Protein AF-A0A6G2D6M4-F1 (afdb_monomer_lite)

Organism: Streptococcus pneumoniae (NCBI:txid1313)

Sequence (87 aa):
VEKLSLKNVAISGKDDIGSLANEAQNNTKIKQVHVDGVLAGERGIGGLLAKAEQSSITESSFKGRIINTYETTAAYNIGGMVGHLTG

Structure (mmCIF, N/CA/C/O backbone):
data_AF-A0A6G2D6M4-F1
#
_entry.id   AF-A0A6G2D6M4-F1
#
loop_
_atom_site.group_PDB
_atom_site.id
_atom_site.type_symbol
_atom_site.label_atom_id
_atom_site.label_alt_id
_atom_site.label_comp_id
_atom_site.label_asym_id
_atom_site.label_entity_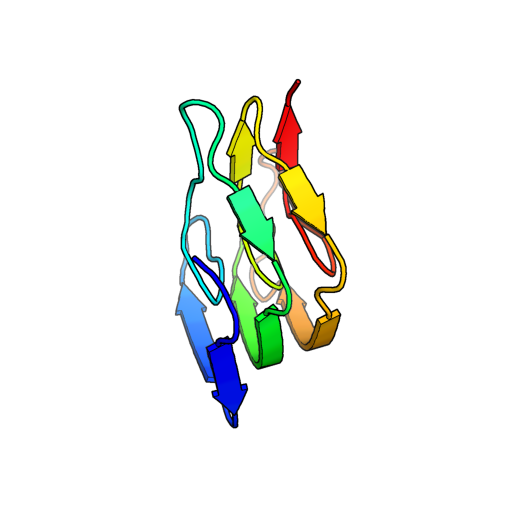id
_atom_site.label_seq_id
_atom_site.pdbx_PDB_ins_code
_atom_site.Cartn_x
_atom_site.Cartn_y
_atom_site.Cartn_z
_atom_site.occupancy
_atom_site.B_iso_or_equiv
_atom_site.auth_seq_id
_atom_site.auth_comp_id
_atom_site.auth_asym_id
_atom_site.auth_atom_id
_atom_site.pdbx_PDB_model_num
ATOM 1 N N . VAL A 1 1 ? -10.293 3.270 5.281 1.00 86.62 1 VAL A N 1
ATOM 2 C CA . VAL A 1 1 ? -10.502 1.852 4.890 1.00 86.62 1 VAL A CA 1
ATOM 3 C C . VAL A 1 1 ? -10.135 0.974 6.064 1.00 86.62 1 VAL A C 1
ATOM 5 O O . VAL A 1 1 ? -9.124 1.246 6.705 1.00 86.62 1 VAL A O 1
ATOM 8 N N . GLU A 1 2 ? -10.925 -0.057 6.347 1.00 93.62 2 GLU A N 1
ATOM 9 C CA . GLU A 1 2 ? -10.633 -0.967 7.452 1.00 93.62 2 GLU A CA 1
ATOM 10 C C . GLU A 1 2 ? -10.981 -2.427 7.154 1.00 93.62 2 GLU A C 1
ATOM 12 O O . GLU A 1 2 ? -11.828 -2.693 6.302 1.00 93.62 2 GLU A O 1
ATOM 17 N N . LYS A 1 3 ? -10.316 -3.355 7.863 1.00 94.56 3 LYS A N 1
ATOM 18 C CA . LYS A 1 3 ? -10.567 -4.812 7.824 1.00 94.56 3 LYS A CA 1
ATOM 19 C C . LYS A 1 3 ? -10.526 -5.400 6.413 1.00 94.56 3 LYS A C 1
ATOM 21 O O . LYS A 1 3 ? -11.334 -6.253 6.048 1.00 94.56 3 LYS A O 1
ATOM 26 N N . LEU A 1 4 ? -9.575 -4.929 5.614 1.00 94.19 4 LEU A N 1
ATOM 27 C CA . LEU A 1 4 ? -9.406 -5.350 4.231 1.00 94.19 4 LEU A CA 1
ATOM 28 C C . LEU A 1 4 ? -8.210 -6.289 4.111 1.00 94.19 4 LEU A C 1
ATOM 30 O O . LEU A 1 4 ? -7.160 -6.060 4.706 1.00 94.19 4 LEU A O 1
ATOM 34 N N . SER A 1 5 ? -8.356 -7.345 3.319 1.00 94.50 5 SER A N 1
ATOM 35 C CA . SER A 1 5 ? -7.258 -8.255 3.006 1.00 94.50 5 SER A CA 1
ATOM 36 C C . SER A 1 5 ? -7.120 -8.406 1.502 1.00 94.50 5 SER A C 1
ATOM 38 O O . SER A 1 5 ? -8.032 -8.898 0.841 1.00 94.50 5 SER A O 1
ATOM 40 N N . LEU A 1 6 ? -5.973 -7.993 0.976 1.00 93.88 6 LEU A N 1
ATOM 41 C CA . LEU A 1 6 ? -5.612 -8.147 -0.426 1.00 93.88 6 LEU A CA 1
ATOM 42 C C . LEU A 1 6 ? -4.610 -9.297 -0.527 1.00 93.88 6 LEU A C 1
ATOM 44 O O . LEU A 1 6 ? -3.582 -9.284 0.146 1.00 93.88 6 LEU A O 1
ATOM 48 N N . LYS A 1 7 ? -4.919 -10.311 -1.335 1.00 95.00 7 LYS A N 1
ATOM 49 C CA . LYS A 1 7 ? -4.059 -11.485 -1.533 1.00 95.00 7 LYS A CA 1
ATOM 50 C C . LYS A 1 7 ? -3.693 -11.614 -3.000 1.00 95.00 7 LYS A C 1
ATOM 52 O O . LYS A 1 7 ? -4.531 -11.341 -3.855 1.00 95.00 7 LYS A O 1
ATOM 57 N N . ASN A 1 8 ? -2.480 -12.093 -3.267 1.00 93.81 8 ASN A N 1
ATOM 58 C CA . ASN A 1 8 ? -1.946 -12.270 -4.618 1.00 93.81 8 ASN A CA 1
ATOM 59 C C . ASN A 1 8 ? -1.979 -10.969 -5.436 1.00 93.81 8 ASN A C 1
ATOM 61 O O . ASN A 1 8 ? -2.291 -10.981 -6.626 1.00 93.81 8 ASN A O 1
ATOM 65 N N . VAL A 1 9 ? -1.683 -9.838 -4.791 1.00 94.75 9 VAL A N 1
ATOM 66 C CA . VAL A 1 9 ? -1.590 -8.553 -5.488 1.00 94.75 9 VAL A CA 1
ATOM 67 C C . VAL A 1 9 ? -0.391 -8.592 -6.429 1.00 94.75 9 VAL A C 1
ATOM 69 O O . VAL A 1 9 ? 0.709 -8.956 -6.022 1.00 94.75 9 VAL A O 1
ATOM 72 N N . ALA A 1 10 ? -0.593 -8.201 -7.681 1.00 94.12 10 ALA A N 1
ATOM 73 C CA . ALA A 1 10 ? 0.472 -8.015 -8.654 1.00 94.12 10 ALA A CA 1
ATOM 74 C C . ALA A 1 10 ? 0.241 -6.673 -9.345 1.00 94.12 10 ALA A C 1
ATOM 76 O O . ALA A 1 10 ? -0.657 -6.545 -10.174 1.00 94.12 10 ALA A O 1
ATOM 77 N N . ILE A 1 11 ? 1.011 -5.659 -8.952 1.00 92.19 11 ILE A N 1
ATOM 78 C CA . ILE A 1 11 ? 0.883 -4.300 -9.488 1.00 92.19 11 ILE A CA 1
ATOM 79 C C . ILE A 1 11 ? 2.211 -3.900 -10.104 1.00 92.19 11 ILE A C 1
ATOM 81 O O . ILE A 1 11 ? 3.252 -3.972 -9.452 1.00 92.19 11 ILE A O 1
ATOM 85 N N . SER A 1 12 ? 2.155 -3.454 -11.354 1.00 90.69 12 SER A N 1
ATOM 86 C CA . SER A 1 12 ? 3.291 -2.870 -12.052 1.00 90.69 12 SER A CA 1
ATOM 87 C C . SER A 1 12 ? 2.912 -1.522 -12.642 1.00 90.69 12 SER A C 1
ATOM 89 O O . SER A 1 12 ? 1.910 -1.434 -13.353 1.00 90.69 12 SER A O 1
ATOM 91 N N . GLY A 1 13 ? 3.719 -0.497 -12.396 1.00 87.44 13 GLY A N 1
ATOM 92 C CA . GLY A 1 13 ? 3.509 0.842 -12.942 1.00 87.44 13 GLY A CA 1
ATOM 93 C C . GLY A 1 13 ? 4.833 1.554 -13.186 1.00 87.44 13 GLY A C 1
ATOM 94 O O . GLY A 1 13 ? 5.853 1.170 -12.626 1.00 87.44 13 GLY A O 1
ATOM 95 N N . LYS A 1 14 ? 4.830 2.569 -14.051 1.00 85.19 14 LYS A N 1
ATOM 96 C CA . LYS A 1 14 ? 5.986 3.471 -14.206 1.00 85.19 14 LYS A CA 1
ATOM 97 C C . LYS A 1 14 ? 5.958 4.607 -13.184 1.00 85.19 14 LYS A C 1
ATOM 99 O O . LYS A 1 14 ? 6.998 5.069 -12.740 1.00 85.19 14 LYS A O 1
ATOM 104 N N . ASP A 1 15 ? 4.764 5.018 -12.778 1.00 87.38 15 ASP A N 1
ATOM 105 C CA . ASP A 1 15 ? 4.576 6.076 -11.793 1.00 87.38 15 ASP A CA 1
ATOM 106 C C . ASP A 1 15 ? 4.523 5.519 -10.364 1.00 87.38 15 ASP A C 1
ATOM 108 O O . ASP A 1 15 ? 4.953 4.396 -10.079 1.00 87.38 15 ASP A O 1
ATOM 112 N N . ASP A 1 16 ? 4.006 6.338 -9.456 1.00 90.38 16 ASP A N 1
ATOM 113 C CA . ASP A 1 16 ? 3.841 5.999 -8.056 1.00 90.38 16 ASP A CA 1
ATOM 114 C C . ASP A 1 16 ? 2.728 4.947 -7.892 1.00 90.38 16 ASP A C 1
ATOM 116 O O . ASP A 1 16 ? 1.637 5.056 -8.460 1.00 90.38 16 ASP A O 1
ATOM 120 N N . ILE A 1 17 ? 3.024 3.883 -7.149 1.00 92.88 17 ILE A N 1
ATOM 121 C CA . ILE A 1 17 ? 2.161 2.725 -6.951 1.00 92.88 17 ILE A CA 1
ATOM 122 C C . ILE A 1 17 ? 2.013 2.387 -5.468 1.00 92.88 17 ILE A C 1
ATOM 124 O O . ILE A 1 17 ? 2.970 2.354 -4.690 1.00 92.88 17 ILE A O 1
ATOM 128 N N . GLY A 1 18 ? 0.781 2.063 -5.096 1.00 93.25 18 GLY A N 1
ATOM 129 C CA . GLY A 1 18 ? 0.435 1.477 -3.812 1.00 93.25 18 GLY A CA 1
ATOM 130 C C . GLY A 1 18 ? -0.616 0.398 -4.003 1.00 93.25 18 GLY A C 1
ATOM 131 O O . GLY A 1 18 ? -1.454 0.495 -4.900 1.00 93.25 18 GLY A O 1
ATOM 132 N N . SER A 1 19 ? -0.564 -0.656 -3.189 1.00 93.81 19 SER A N 1
ATOM 133 C CA . SER A 1 19 ? -1.509 -1.771 -3.331 1.00 93.81 19 SER A CA 1
ATOM 134 C C . SER A 1 19 ? -2.942 -1.420 -2.949 1.00 93.81 19 SER A C 1
ATOM 136 O O . SER A 1 19 ? -3.877 -2.013 -3.481 1.00 93.81 19 SER A O 1
ATOM 138 N N . LEU A 1 20 ? -3.109 -0.471 -2.025 1.00 92.81 20 LEU A N 1
ATOM 139 C CA . LEU A 1 20 ? -4.409 -0.004 -1.575 1.00 92.81 20 LEU A CA 1
ATOM 140 C C . LEU A 1 20 ? -4.827 1.256 -2.332 1.00 92.81 20 LEU A C 1
ATOM 142 O O . LEU A 1 20 ? -5.947 1.333 -2.827 1.00 92.81 20 LEU A O 1
ATOM 146 N N . ALA A 1 21 ? -3.935 2.244 -2.391 1.00 92.00 21 ALA A N 1
ATOM 147 C CA . ALA A 1 21 ? -4.131 3.486 -3.127 1.00 92.00 21 ALA A CA 1
ATOM 148 C C . ALA A 1 21 ? -2.780 4.136 -3.441 1.00 92.00 21 ALA A C 1
ATOM 150 O O . ALA A 1 21 ? -1.778 3.859 -2.781 1.00 92.00 21 ALA A O 1
ATOM 151 N N . ASN A 1 22 ? -2.758 5.025 -4.434 1.00 91.00 22 ASN A N 1
ATOM 152 C CA . ASN A 1 22 ? -1.561 5.799 -4.748 1.00 91.00 22 ASN A CA 1
ATOM 153 C C . ASN A 1 22 ? -1.295 6.847 -3.652 1.00 91.00 22 ASN A C 1
ATOM 155 O O . ASN A 1 22 ? -0.260 6.813 -2.993 1.00 91.00 22 ASN A O 1
ATOM 159 N N . GLU A 1 23 ? -2.287 7.688 -3.358 1.00 91.50 23 GLU A N 1
ATOM 160 C CA . GLU A 1 23 ? -2.194 8.703 -2.310 1.00 91.50 23 GLU A CA 1
ATOM 161 C C . GLU A 1 23 ? -3.333 8.583 -1.294 1.00 91.50 23 GLU A C 1
ATOM 163 O O . GLU A 1 23 ? -4.475 8.288 -1.649 1.00 91.50 23 GLU A O 1
ATOM 168 N N . ALA A 1 24 ?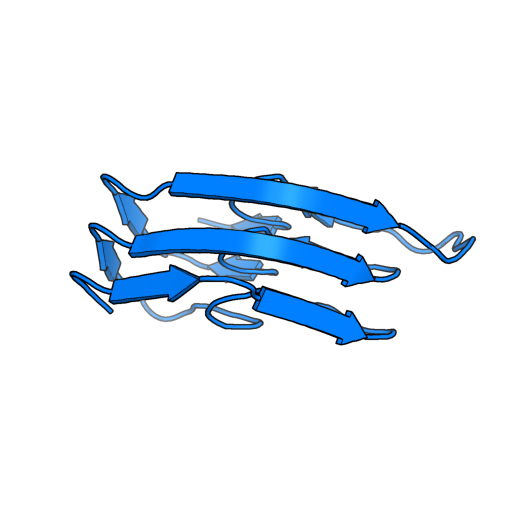 -3.030 8.862 -0.027 1.00 91.62 24 ALA A N 1
ATOM 169 C CA . ALA A 1 24 ? -4.020 9.082 1.018 1.00 91.62 24 ALA A CA 1
ATOM 170 C C . ALA A 1 24 ? -3.837 10.479 1.610 1.00 91.62 24 ALA A C 1
ATOM 172 O O . ALA A 1 24 ? -2.743 10.824 2.047 1.00 91.62 24 ALA A O 1
ATOM 173 N N . GLN A 1 25 ? -4.908 11.266 1.627 1.00 90.81 25 GLN A N 1
ATOM 174 C CA . GLN A 1 25 ? -4.920 12.654 2.098 1.00 90.81 25 GLN A CA 1
ATOM 175 C C . GLN A 1 25 ? -6.075 12.860 3.092 1.00 90.81 25 GLN A C 1
ATOM 177 O O . GLN A 1 25 ? -6.878 11.948 3.316 1.00 90.81 25 GLN A O 1
ATOM 182 N N . ASN A 1 26 ? -6.196 14.063 3.663 1.00 88.44 26 ASN A N 1
ATOM 183 C CA . ASN A 1 26 ? -7.343 14.490 4.479 1.00 88.44 26 ASN A CA 1
ATOM 184 C C . ASN A 1 26 ? -7.630 13.583 5.690 1.00 88.44 26 ASN A C 1
ATOM 186 O O . ASN A 1 26 ? -8.761 13.137 5.889 1.00 88.44 26 ASN A O 1
ATOM 190 N N . ASN A 1 27 ? -6.616 13.289 6.508 1.00 88.75 27 ASN A N 1
ATOM 191 C CA . ASN A 1 27 ? -6.771 12.446 7.699 1.00 88.75 27 ASN A CA 1
ATOM 192 C C . ASN A 1 27 ? -7.334 11.048 7.406 1.00 88.75 27 ASN A C 1
ATOM 194 O O . ASN A 1 27 ? -8.086 10.482 8.209 1.00 88.75 27 ASN A O 1
ATOM 198 N N . THR A 1 28 ? -6.958 10.464 6.265 1.00 91.25 28 THR A N 1
ATOM 199 C CA . THR A 1 28 ? -7.367 9.105 5.920 1.00 91.25 28 THR A CA 1
ATOM 200 C C . THR A 1 28 ? -6.859 8.122 6.974 1.00 91.25 28 THR A C 1
ATOM 202 O O . THR A 1 28 ? -5.685 8.105 7.354 1.00 91.25 28 THR A O 1
ATOM 205 N N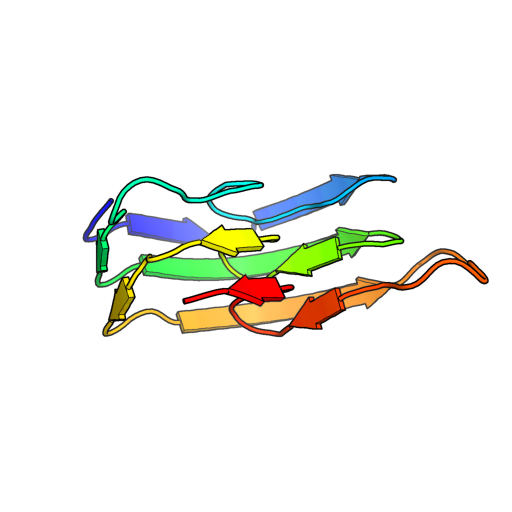 . LYS A 1 29 ? -7.775 7.278 7.454 1.00 93.19 29 LYS A N 1
ATOM 206 C CA . LYS A 1 29 ? -7.485 6.224 8.428 1.00 93.19 29 LYS A CA 1
ATOM 207 C C . LYS A 1 29 ? -7.502 4.870 7.737 1.00 93.19 29 LYS A C 1
ATOM 209 O O . LYS A 1 29 ? -8.515 4.466 7.152 1.00 93.19 29 LYS A O 1
ATOM 214 N N . ILE A 1 30 ? -6.373 4.180 7.809 1.00 93.19 30 ILE A N 1
ATOM 215 C CA . ILE A 1 30 ? -6.202 2.803 7.358 1.00 93.19 30 ILE A CA 1
ATOM 216 C C . ILE A 1 30 ? -5.979 1.949 8.596 1.00 93.19 30 ILE A C 1
ATOM 218 O O . ILE A 1 30 ? -5.064 2.198 9.384 1.00 93.19 30 ILE A O 1
ATOM 222 N N . LYS A 1 31 ? -6.840 0.956 8.792 1.00 95.56 31 LYS A N 1
ATOM 223 C CA . LYS A 1 31 ? -6.788 0.102 9.975 1.00 95.56 31 LYS A CA 1
ATOM 224 C C . LYS A 1 31 ? -6.992 -1.360 9.612 1.00 95.56 31 LYS A C 1
ATOM 226 O O . LYS A 1 31 ? -7.920 -1.671 8.875 1.00 95.56 31 LYS A O 1
ATOM 231 N N . GLN A 1 32 ? -6.185 -2.262 10.171 1.00 95.88 32 GLN A N 1
ATOM 232 C CA . GLN A 1 32 ? -6.351 -3.708 9.952 1.00 95.88 32 GLN A CA 1
ATOM 233 C C . GLN A 1 32 ? -6.384 -4.069 8.460 1.00 95.88 32 GLN A C 1
ATOM 235 O O . GLN A 1 32 ? -7.251 -4.815 8.000 1.00 95.88 32 GLN A O 1
ATOM 240 N N . VAL A 1 33 ? -5.487 -3.457 7.682 1.00 95.94 33 VAL A N 1
ATOM 241 C CA . VAL A 1 33 ? -5.332 -3.768 6.262 1.00 95.94 33 VAL A CA 1
ATOM 242 C C . VAL A 1 33 ? -4.111 -4.648 6.078 1.00 95.94 33 VAL A C 1
ATOM 244 O O . VAL A 1 33 ? -3.002 -4.284 6.467 1.00 95.94 33 VAL A O 1
ATOM 247 N N . HIS A 1 34 ? -4.321 -5.808 5.469 1.00 95.19 34 HIS A N 1
ATOM 248 C CA . HIS A 1 34 ? -3.274 -6.791 5.237 1.00 95.19 34 HIS A CA 1
ATOM 249 C C . HIS A 1 34 ? -3.127 -7.032 3.744 1.00 95.19 34 HIS A C 1
ATOM 251 O O . HIS A 1 34 ? -4.096 -7.349 3.056 1.00 95.19 34 HIS A O 1
ATOM 257 N N . VAL A 1 35 ? -1.912 -6.878 3.240 1.00 95.62 35 VAL A N 1
ATOM 258 C CA . VAL A 1 35 ? -1.616 -7.025 1.818 1.00 95.62 35 VAL A CA 1
ATOM 259 C C . VAL A 1 35 ? -0.552 -8.090 1.644 1.00 95.62 35 VAL A C 1
ATOM 261 O O . VAL A 1 35 ? 0.492 -8.026 2.291 1.00 95.62 35 VAL A O 1
ATOM 264 N N . ASP A 1 36 ? -0.823 -9.041 0.755 1.00 95.75 36 ASP A N 1
ATOM 265 C CA . ASP A 1 36 ? 0.135 -10.031 0.279 1.00 95.75 36 ASP A CA 1
ATOM 266 C C . ASP A 1 36 ? 0.313 -9.915 -1.243 1.00 95.75 36 ASP A C 1
ATOM 268 O O . ASP A 1 36 ? -0.671 -10.016 -1.990 1.00 95.75 36 ASP A O 1
ATOM 272 N N . GLY A 1 37 ? 1.542 -9.673 -1.712 1.00 94.88 37 GLY A N 1
ATOM 273 C CA . GLY A 1 37 ? 1.793 -9.582 -3.151 1.00 94.88 37 GLY A CA 1
ATOM 274 C C . GLY A 1 37 ? 3.162 -9.076 -3.605 1.00 94.88 37 GLY A C 1
ATOM 275 O O . GLY A 1 37 ? 4.144 -9.049 -2.865 1.00 94.88 37 GLY A O 1
ATOM 276 N N . VAL A 1 38 ? 3.228 -8.691 -4.878 1.00 94.88 38 VAL A N 1
ATOM 277 C CA . VAL A 1 38 ? 4.415 -8.156 -5.549 1.00 94.88 38 VAL A CA 1
ATOM 278 C C . VAL A 1 38 ? 4.086 -6.804 -6.177 1.00 94.88 38 VAL A C 1
ATOM 280 O O . VAL A 1 38 ? 3.113 -6.679 -6.921 1.00 94.88 38 VAL A O 1
ATOM 283 N N . LEU A 1 39 ? 4.911 -5.800 -5.885 1.00 93.19 39 LEU A N 1
ATOM 284 C CA . LEU A 1 39 ? 4.834 -4.469 -6.483 1.00 93.19 39 LEU A CA 1
ATOM 285 C C . LEU A 1 39 ? 6.106 -4.204 -7.286 1.00 93.19 39 LEU A C 1
ATOM 287 O O . LEU A 1 39 ? 7.205 -4.387 -6.766 1.00 93.19 39 LEU A O 1
ATOM 291 N N . ALA A 1 40 ? 5.956 -3.762 -8.531 1.00 92.00 40 ALA A N 1
ATOM 292 C CA . ALA A 1 40 ? 7.057 -3.390 -9.413 1.00 92.00 40 ALA A CA 1
ATOM 293 C C . ALA A 1 40 ? 6.874 -1.953 -9.923 1.00 92.00 40 ALA A C 1
ATOM 295 O O . ALA A 1 40 ? 5.904 -1.668 -10.622 1.00 92.00 40 ALA A O 1
ATOM 296 N N . GLY A 1 41 ? 7.782 -1.045 -9.575 1.00 88.56 41 GLY A N 1
ATOM 297 C CA . GLY A 1 41 ? 7.673 0.373 -9.933 1.00 88.56 41 GLY A CA 1
ATOM 298 C C . GLY A 1 41 ? 9.016 1.039 -10.208 1.00 88.56 41 GLY A C 1
ATOM 299 O O . GLY A 1 41 ? 10.045 0.368 -10.191 1.00 88.56 41 GLY A O 1
ATOM 300 N N . GLU A 1 42 ? 8.998 2.350 -10.458 1.00 85.06 42 GLU A N 1
ATOM 301 C CA . GLU A 1 42 ? 10.203 3.167 -10.692 1.00 85.06 42 GLU A CA 1
ATOM 302 C C . GLU A 1 42 ? 10.430 4.196 -9.574 1.00 85.06 42 GLU A C 1
ATOM 304 O O . GLU A 1 42 ? 11.488 4.207 -8.945 1.00 85.06 42 GLU A O 1
ATOM 309 N N . ARG A 1 43 ? 9.437 5.064 -9.314 1.00 82.88 43 ARG A N 1
ATOM 310 C CA . ARG A 1 43 ? 9.645 6.295 -8.525 1.00 82.88 43 ARG A CA 1
ATOM 311 C C . ARG A 1 43 ? 9.027 6.297 -7.125 1.00 82.88 43 ARG A C 1
ATOM 313 O O . ARG A 1 43 ? 9.623 6.818 -6.189 1.00 82.88 43 ARG A O 1
ATOM 320 N N . GLY A 1 44 ? 7.841 5.737 -6.939 1.00 88.25 44 GLY A N 1
ATOM 321 C CA . GLY A 1 44 ? 7.152 5.821 -5.651 1.00 88.25 44 GLY A CA 1
ATOM 322 C C . GLY A 1 44 ? 6.465 4.519 -5.351 1.00 88.25 44 GLY A C 1
ATOM 323 O O . GLY A 1 44 ? 5.381 4.284 -5.854 1.00 88.25 44 GLY A O 1
ATOM 324 N N . ILE A 1 45 ? 7.080 3.640 -4.566 1.00 92.56 45 ILE A N 1
ATOM 325 C CA . ILE A 1 45 ? 6.487 2.326 -4.306 1.00 92.56 45 ILE A CA 1
ATOM 326 C C . ILE A 1 45 ? 6.176 2.197 -2.829 1.00 92.56 45 ILE A C 1
ATOM 328 O O . ILE A 1 45 ? 7.075 2.200 -1.991 1.00 92.56 45 ILE A O 1
ATOM 332 N N . GLY A 1 46 ? 4.898 2.037 -2.515 1.00 94.44 46 GLY A N 1
ATOM 333 C CA . GLY A 1 46 ? 4.442 1.775 -1.163 1.00 94.44 46 GLY A CA 1
ATOM 334 C C . GLY A 1 46 ? 3.711 0.455 -1.054 1.00 94.44 46 GLY A C 1
ATOM 335 O O . GLY A 1 46 ? 2.790 0.183 -1.820 1.00 94.44 46 GLY A O 1
ATOM 336 N N . GLY A 1 47 ? 4.068 -0.355 -0.059 1.00 94.12 47 GLY A N 1
ATOM 337 C CA . GLY A 1 47 ? 3.378 -1.624 0.173 1.00 94.12 47 GLY A CA 1
ATOM 338 C C . GLY A 1 47 ? 1.864 -1.469 0.333 1.00 94.12 47 GLY A C 1
ATOM 339 O O . GLY A 1 47 ? 1.130 -2.276 -0.222 1.00 94.12 47 GLY A O 1
ATOM 340 N N . LEU A 1 48 ? 1.384 -0.424 1.018 1.00 93.88 48 LEU A N 1
ATOM 341 C CA . LEU A 1 48 ? -0.034 -0.043 1.096 1.00 93.88 48 LEU A CA 1
ATOM 342 C C . LEU A 1 48 ? -0.321 1.234 0.299 1.00 93.88 48 LEU A C 1
ATOM 344 O O . LEU A 1 48 ? -1.229 1.241 -0.530 1.00 93.88 48 LEU A O 1
ATOM 348 N N . LEU A 1 49 ? 0.448 2.296 0.553 1.00 94.25 49 LEU A N 1
ATOM 349 C CA . LEU A 1 49 ? 0.257 3.619 -0.046 1.00 94.25 49 LEU A CA 1
ATOM 350 C C . LEU A 1 49 ? 1.557 4.156 -0.625 1.00 94.25 49 LEU A C 1
ATOM 352 O O . LEU A 1 49 ? 2.560 4.171 0.087 1.00 94.25 49 LEU A O 1
ATOM 356 N N . ALA A 1 50 ? 1.545 4.679 -1.849 1.00 93.50 50 ALA A N 1
ATOM 357 C CA . ALA A 1 50 ? 2.731 5.351 -2.378 1.00 93.50 50 ALA A CA 1
ATOM 358 C C . ALA A 1 50 ? 3.019 6.640 -1.593 1.00 93.50 50 ALA A C 1
ATOM 360 O O . ALA A 1 50 ? 4.151 6.857 -1.168 1.00 93.50 50 ALA A O 1
ATOM 361 N N . LYS A 1 51 ? 1.983 7.436 -1.306 1.00 93.00 51 LYS A N 1
ATOM 362 C CA . LYS A 1 51 ? 2.066 8.653 -0.493 1.00 93.00 51 LYS A CA 1
ATOM 363 C C . LYS A 1 51 ? 0.965 8.702 0.566 1.00 93.00 51 LYS A C 1
ATOM 365 O O . LYS A 1 51 ? -0.191 8.385 0.298 1.00 93.00 51 LYS A O 1
ATOM 370 N N . ALA A 1 52 ? 1.313 9.127 1.772 1.00 92.50 52 ALA A N 1
ATOM 371 C CA . ALA A 1 52 ? 0.374 9.349 2.861 1.00 92.50 52 ALA A CA 1
ATOM 372 C C . ALA A 1 52 ? 0.600 10.744 3.446 1.00 92.50 52 ALA A C 1
ATOM 374 O O . ALA A 1 52 ? 1.669 11.026 3.977 1.00 92.50 52 ALA A O 1
ATOM 375 N N . GLU A 1 53 ? -0.413 11.597 3.354 1.00 92.88 53 GLU A N 1
ATOM 376 C CA . GLU A 1 53 ? -0.409 12.965 3.855 1.00 92.88 53 GLU A CA 1
ATOM 377 C C . GLU A 1 53 ? -1.415 13.100 4.998 1.00 92.88 53 GLU A C 1
ATOM 379 O O . GLU A 1 53 ? -2.594 12.756 4.846 1.00 92.88 53 GLU A O 1
ATOM 384 N N . GLN A 1 54 ? -0.928 13.533 6.164 1.00 89.94 54 GLN A N 1
ATOM 385 C CA . GLN A 1 54 ? -1.700 13.669 7.406 1.00 89.94 54 GLN A CA 1
ATOM 386 C C . GLN A 1 54 ? -2.524 12.416 7.747 1.00 89.94 54 GLN A C 1
ATOM 388 O O . GLN A 1 54 ? -3.578 12.486 8.367 1.00 89.94 54 GLN A O 1
ATOM 393 N N . SER A 1 55 ? -2.076 11.241 7.312 1.00 90.38 55 SER A N 1
ATOM 394 C CA . SER A 1 55 ? -2.858 10.005 7.352 1.00 90.38 55 SER A CA 1
ATOM 395 C C . SER A 1 55 ? -2.281 9.021 8.362 1.00 90.38 55 SER A C 1
ATOM 397 O O . SER A 1 55 ? -1.093 9.045 8.677 1.00 90.38 55 SER A O 1
ATOM 399 N N . SER A 1 56 ? -3.130 8.134 8.880 1.00 91.31 56 SER A N 1
ATOM 400 C CA . SER A 1 56 ? -2.733 7.161 9.903 1.00 91.31 56 SER A CA 1
ATOM 401 C C . SER A 1 56 ? -2.967 5.735 9.427 1.00 91.31 56 SER A C 1
ATOM 403 O O . SER A 1 56 ? -4.033 5.401 8.905 1.00 91.31 56 SER A O 1
ATOM 405 N N . ILE A 1 57 ? -1.955 4.891 9.626 1.00 91.94 57 ILE A N 1
ATOM 406 C CA . ILE A 1 57 ? -1.994 3.463 9.321 1.00 91.94 57 ILE A CA 1
ATOM 407 C C . ILE A 1 57 ? -1.744 2.716 10.622 1.00 91.94 57 ILE A C 1
ATOM 409 O O . ILE A 1 57 ? -0.698 2.872 11.245 1.00 91.94 57 ILE A O 1
ATOM 413 N N . THR A 1 58 ? -2.717 1.921 11.051 1.00 94.38 58 THR A N 1
ATOM 414 C CA . THR A 1 58 ? -2.667 1.204 12.331 1.00 94.38 58 THR A CA 1
ATOM 415 C C . THR A 1 58 ? -2.992 -0.267 12.126 1.00 94.38 58 THR A C 1
ATOM 417 O O . THR A 1 58 ? -3.802 -0.615 11.265 1.00 94.38 58 THR A O 1
ATOM 420 N N . GLU A 1 59 ? -2.332 -1.144 12.887 1.00 94.81 59 GLU A N 1
ATOM 421 C CA . GLU A 1 59 ? -2.568 -2.601 12.863 1.00 94.81 59 GLU A CA 1
ATOM 422 C C . GLU A 1 59 ? -2.563 -3.213 11.446 1.00 94.81 59 GLU A C 1
ATOM 424 O O . GLU A 1 59 ? -3.280 -4.166 11.163 1.00 94.81 59 GLU A O 1
ATOM 429 N N . SER A 1 60 ? -1.803 -2.630 10.522 1.00 94.25 60 SER A N 1
ATOM 430 C CA . SER A 1 60 ? -1.784 -3.026 9.113 1.00 94.25 60 SER A CA 1
ATOM 431 C C . SER A 1 60 ? -0.448 -3.670 8.770 1.00 94.25 60 SER A C 1
ATOM 433 O O . SER A 1 60 ? 0.562 -3.403 9.421 1.00 94.25 60 SER A O 1
ATOM 435 N N . SER A 1 61 ? -0.433 -4.528 7.755 1.00 93.50 61 SER A N 1
ATOM 436 C CA . SER A 1 61 ? 0.779 -5.238 7.355 1.00 93.50 61 SER A CA 1
ATOM 437 C C . SER A 1 61 ? 0.875 -5.388 5.848 1.00 93.50 61 SER A C 1
ATOM 439 O O . SER A 1 61 ? -0.102 -5.725 5.182 1.00 93.50 61 SER A O 1
ATOM 441 N N . PHE A 1 62 ? 2.090 -5.261 5.336 1.00 95.00 62 PHE A N 1
ATOM 442 C CA . PHE A 1 62 ? 2.438 -5.685 3.992 1.00 95.00 62 PHE A CA 1
ATOM 443 C C . PHE A 1 62 ? 3.393 -6.872 4.076 1.00 95.00 62 PHE A C 1
ATOM 445 O O . PHE A 1 62 ? 4.372 -6.839 4.823 1.00 95.00 62 PHE A O 1
ATOM 452 N N . LYS A 1 63 ? 3.117 -7.916 3.302 1.00 95.19 63 LYS A N 1
ATOM 453 C CA . LYS A 1 63 ? 3.997 -9.062 3.118 1.00 95.19 63 LYS A CA 1
ATOM 454 C C . LYS A 1 63 ? 4.180 -9.267 1.627 1.00 95.19 63 LYS A C 1
ATOM 456 O O . LYS A 1 63 ? 3.219 -9.473 0.904 1.00 95.19 63 LYS A O 1
ATOM 461 N N . GLY A 1 64 ? 5.405 -9.203 1.136 1.00 93.19 64 GLY A N 1
ATOM 462 C CA . GLY A 1 64 ? 5.563 -9.219 -0.305 1.00 93.19 64 GLY A CA 1
ATOM 463 C C . GLY A 1 64 ? 6.940 -8.845 -0.783 1.00 93.19 64 GLY A C 1
ATOM 464 O O . GLY A 1 64 ? 7.859 -8.641 0.008 1.00 93.19 64 GLY A O 1
ATOM 465 N N . ARG A 1 65 ? 7.060 -8.733 -2.104 1.00 93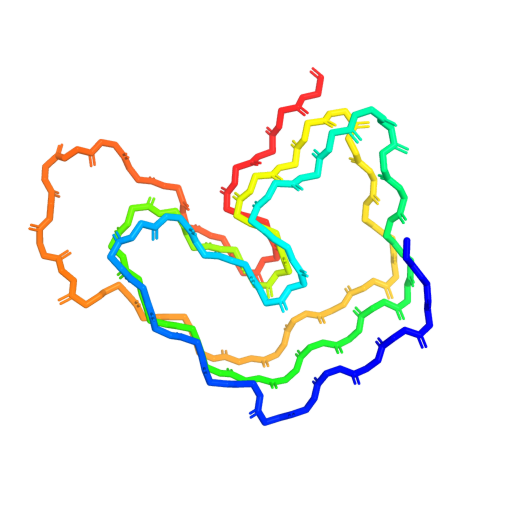.88 65 ARG A N 1
ATOM 466 C CA . ARG A 1 65 ? 8.264 -8.217 -2.755 1.00 93.88 65 ARG A CA 1
ATOM 467 C C . ARG A 1 65 ? 7.966 -6.866 -3.377 1.00 93.88 65 ARG A C 1
ATOM 469 O O . ARG A 1 65 ? 6.979 -6.716 -4.087 1.00 93.88 65 ARG A O 1
ATOM 476 N N . ILE A 1 66 ? 8.851 -5.914 -3.136 1.00 91.62 66 ILE A N 1
ATOM 477 C CA . ILE A 1 66 ? 8.861 -4.628 -3.822 1.00 91.62 66 ILE A CA 1
ATOM 478 C C . ILE A 1 66 ? 10.092 -4.618 -4.718 1.00 91.62 66 ILE A C 1
ATOM 480 O O . ILE A 1 66 ? 11.191 -4.928 -4.261 1.00 91.62 66 ILE A O 1
ATOM 484 N N . ILE A 1 67 ? 9.891 -4.318 -5.995 1.00 90.06 67 ILE A N 1
ATOM 485 C CA . ILE A 1 67 ? 10.926 -4.348 -7.020 1.00 90.06 67 ILE A CA 1
ATOM 486 C C . ILE A 1 67 ? 10.981 -2.964 -7.659 1.00 90.06 67 ILE A C 1
ATOM 488 O O . ILE A 1 67 ? 9.995 -2.510 -8.235 1.00 90.06 67 ILE A O 1
ATOM 492 N N . ASN A 1 68 ? 12.133 -2.303 -7.569 1.00 87.25 68 ASN A N 1
ATOM 493 C CA . ASN A 1 68 ? 12.413 -1.156 -8.420 1.00 87.25 68 ASN A CA 1
ATOM 494 C C . ASN A 1 68 ? 13.042 -1.673 -9.715 1.00 87.25 68 ASN A C 1
ATOM 496 O O . ASN A 1 68 ? 14.169 -2.166 -9.692 1.00 87.25 68 ASN A O 1
ATOM 500 N N . THR A 1 69 ? 12.285 -1.663 -10.809 1.00 78.75 69 THR A N 1
ATOM 501 C CA . THR A 1 69 ? 12.714 -2.273 -12.079 1.00 78.75 69 THR A CA 1
ATOM 502 C C . THR A 1 69 ? 13.369 -1.292 -13.043 1.00 78.75 69 THR A C 1
ATOM 504 O O . THR A 1 69 ? 13.806 -1.715 -14.110 1.00 78.75 69 THR A O 1
ATOM 507 N N . TYR A 1 70 ? 13.421 -0.003 -12.711 1.00 73.94 70 TYR A N 1
ATOM 508 C CA . TYR A 1 70 ? 13.831 1.045 -13.640 1.00 73.94 70 TYR A CA 1
ATOM 509 C C . TYR A 1 70 ? 14.968 1.881 -13.046 1.00 73.94 70 TYR A C 1
ATOM 511 O O . TYR A 1 70 ? 14.932 2.269 -11.880 1.00 73.94 70 TYR A O 1
ATOM 519 N N . GLU A 1 71 ? 15.989 2.169 -13.854 1.00 71.06 71 GLU A N 1
ATOM 520 C CA . GLU A 1 71 ? 17.058 3.090 -13.467 1.00 71.06 71 GLU A CA 1
ATOM 521 C C . GLU A 1 71 ? 16.595 4.530 -13.687 1.00 71.06 71 GLU A C 1
ATOM 523 O O . GLU A 1 71 ? 16.362 4.956 -14.818 1.00 71.06 71 GLU A O 1
ATOM 528 N N . THR A 1 72 ? 16.464 5.282 -12.596 1.00 73.25 72 THR A N 1
ATOM 529 C CA . THR A 1 72 ? 16.050 6.685 -12.628 1.00 73.25 72 THR A CA 1
ATOM 530 C C . THR A 1 72 ? 16.972 7.527 -11.755 1.00 73.25 72 THR A C 1
ATOM 532 O O . THR A 1 72 ? 17.427 7.090 -10.698 1.00 73.25 72 THR A O 1
ATOM 535 N N . THR A 1 73 ? 17.276 8.742 -12.209 1.00 77.81 73 THR A N 1
ATOM 536 C CA . THR A 1 73 ? 18.061 9.733 -11.450 1.00 77.81 73 THR A CA 1
ATOM 537 C C . THR A 1 73 ? 17.170 10.695 -10.665 1.00 77.81 73 THR A C 1
ATOM 539 O O . THR A 1 73 ? 17.667 11.498 -9.876 1.00 77.81 73 THR A O 1
ATOM 542 N N . ALA A 1 74 ? 15.852 10.622 -10.876 1.00 79.44 74 ALA A N 1
ATOM 543 C CA . ALA A 1 74 ? 14.870 11.379 -10.121 1.00 79.44 74 ALA A CA 1
ATOM 544 C C . ALA A 1 74 ? 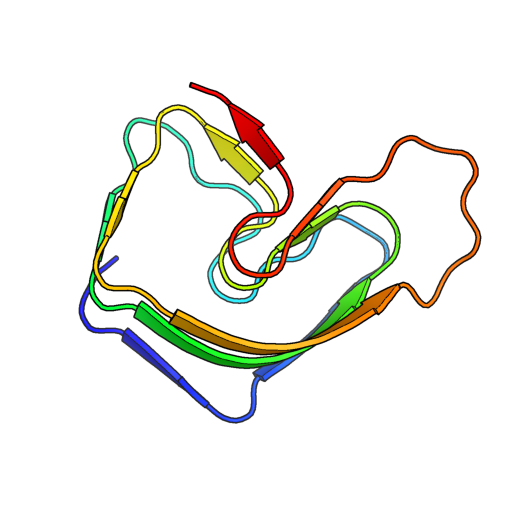14.774 10.861 -8.678 1.00 79.44 74 ALA A C 1
ATOM 546 O O . ALA A 1 74 ? 15.002 9.684 -8.405 1.00 79.44 74 ALA A O 1
ATOM 547 N N . ALA A 1 75 ? 14.401 11.741 -7.748 1.00 79.31 75 ALA A N 1
ATOM 548 C CA . ALA A 1 75 ? 14.149 11.336 -6.371 1.00 79.31 75 ALA A CA 1
ATOM 549 C C . ALA A 1 75 ? 12.992 10.328 -6.324 1.00 79.31 75 ALA A C 1
ATOM 551 O O . ALA A 1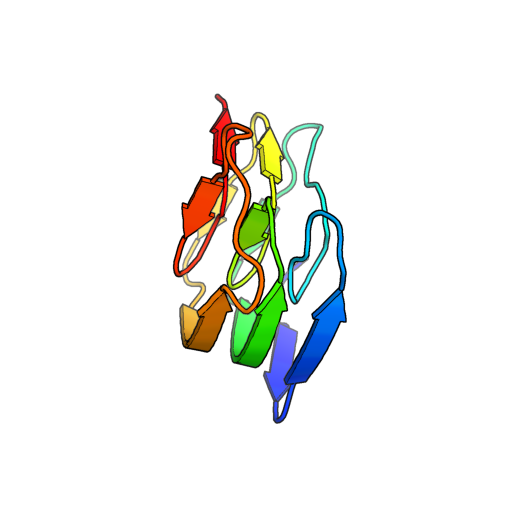 75 ? 11.916 10.587 -6.867 1.00 79.31 75 ALA A O 1
ATOM 552 N N . TYR A 1 76 ? 13.218 9.201 -5.654 1.00 83.81 76 TYR A N 1
ATOM 553 C CA . TYR A 1 76 ? 12.227 8.150 -5.480 1.00 83.81 76 TYR A CA 1
ATOM 554 C C . TYR A 1 76 ? 12.057 7.800 -4.004 1.00 83.81 76 TYR A C 1
ATOM 556 O O . TYR A 1 76 ? 12.997 7.878 -3.213 1.00 83.81 76 TYR A O 1
ATOM 564 N N . ASN A 1 77 ? 10.838 7.418 -3.632 1.00 88.94 77 ASN A N 1
ATOM 565 C CA . ASN A 1 77 ? 10.475 7.062 -2.267 1.00 88.94 77 ASN A CA 1
ATOM 566 C C . ASN A 1 77 ? 9.856 5.667 -2.267 1.00 88.94 77 ASN A C 1
ATOM 568 O O . ASN A 1 77 ? 8.735 5.463 -2.735 1.00 88.94 77 ASN A O 1
ATOM 572 N N . ILE A 1 78 ? 10.609 4.691 -1.769 1.00 90.19 78 ILE A N 1
ATOM 573 C CA . ILE A 1 78 ? 10.182 3.296 -1.732 1.00 90.19 78 ILE A CA 1
ATOM 574 C C . ILE A 1 78 ? 10.135 2.836 -0.286 1.00 90.19 78 ILE A C 1
ATOM 576 O O . ILE A 1 78 ? 11.130 2.919 0.432 1.00 90.19 78 ILE A O 1
ATOM 580 N N . GLY A 1 79 ? 8.993 2.297 0.125 1.00 91.31 79 GLY A N 1
ATOM 581 C CA . GLY A 1 79 ? 8.806 1.805 1.476 1.00 91.31 79 GLY A CA 1
ATOM 582 C C . GLY A 1 79 ? 7.921 0.573 1.541 1.00 91.31 79 GLY A C 1
ATOM 583 O O . GLY A 1 79 ? 6.919 0.433 0.839 1.00 91.31 79 GLY A O 1
ATOM 584 N N . GLY A 1 80 ? 8.285 -0.326 2.457 1.00 90.56 80 GLY A N 1
ATOM 585 C CA . GLY A 1 80 ? 7.579 -1.588 2.679 1.00 90.56 80 GLY A CA 1
ATOM 586 C C . GLY A 1 80 ? 6.108 -1.421 3.058 1.00 90.56 80 GLY A C 1
ATOM 587 O O . GLY A 1 80 ? 5.319 -2.318 2.807 1.00 90.56 80 GLY A O 1
ATOM 588 N N . MET A 1 81 ? 5.722 -0.276 3.626 1.00 91.00 81 MET A N 1
ATOM 589 C CA . MET A 1 81 ? 4.343 0.022 4.024 1.00 91.00 81 MET A CA 1
ATOM 590 C C . MET A 1 81 ? 3.827 1.308 3.372 1.00 91.00 81 MET A C 1
ATOM 592 O O . MET A 1 81 ? 2.743 1.307 2.792 1.00 91.00 81 MET A O 1
ATOM 596 N N . VAL A 1 82 ? 4.617 2.381 3.420 1.00 93.44 82 VAL A N 1
ATOM 597 C CA . VAL A 1 82 ? 4.323 3.663 2.769 1.00 93.44 82 VAL A CA 1
ATOM 598 C C . VAL A 1 82 ? 5.565 4.121 2.025 1.00 93.44 82 VAL A C 1
ATOM 600 O O . VAL A 1 82 ? 6.643 4.059 2.609 1.00 93.44 82 VAL A O 1
ATOM 603 N N . GLY A 1 83 ? 5.423 4.570 0.777 1.00 91.12 83 GLY A N 1
ATOM 604 C CA . GLY A 1 83 ? 6.539 5.132 0.013 1.00 91.12 83 GLY A CA 1
ATOM 605 C C . GLY A 1 83 ? 7.008 6.457 0.612 1.00 91.12 83 GLY A C 1
ATOM 606 O O . GLY A 1 83 ? 8.162 6.589 1.003 1.00 91.12 83 GLY A O 1
ATOM 607 N N . HIS A 1 84 ? 6.094 7.414 0.755 1.00 91.75 84 HIS A N 1
ATOM 608 C CA . HIS A 1 84 ? 6.364 8.758 1.253 1.00 91.75 84 HIS A CA 1
ATOM 609 C C . HIS A 1 84 ? 5.320 9.182 2.295 1.00 91.75 84 HIS A C 1
ATOM 611 O O . HIS A 1 84 ? 4.126 9.211 2.001 1.00 91.75 84 HIS A O 1
ATOM 617 N N . LEU A 1 85 ? 5.756 9.505 3.514 1.00 87.50 85 LEU A N 1
ATOM 618 C CA . LEU A 1 85 ? 4.880 9.926 4.610 1.00 87.50 85 LEU A CA 1
ATOM 619 C C . LEU A 1 85 ? 5.146 11.394 4.950 1.00 87.50 85 LEU A C 1
ATOM 621 O O . LEU A 1 85 ? 6.251 11.738 5.365 1.00 87.50 85 LEU A O 1
ATOM 625 N N . THR A 1 86 ? 4.126 12.233 4.807 1.00 83.75 86 THR A N 1
ATOM 626 C CA . THR A 1 86 ? 4.138 13.647 5.201 1.00 83.75 86 THR A CA 1
ATOM 627 C C . THR A 1 86 ? 3.052 13.896 6.240 1.00 83.75 86 THR A C 1
ATOM 629 O O . THR A 1 86 ? 1.939 13.379 6.126 1.00 83.75 86 THR A O 1
ATOM 632 N N . GLY A 1 87 ? 3.379 14.654 7.285 1.00 61.78 87 GLY A N 1
ATOM 633 C CA . GLY A 1 87 ? 2.512 14.888 8.442 1.00 61.78 87 GLY A CA 1
ATOM 634 C C . GLY A 1 87 ? 2.421 16.357 8.786 1.00 61.78 87 GLY A C 1
ATOM 635 O O . GLY A 1 87 ? 3.489 17.005 8.766 1.00 61.78 87 GLY A O 1
#

Foldseek 3Di:
DEQAEAEADDEEDADQDASAEAEAEDAAEAYNYEYEYEYEYAAFYAPHYSEYANYDHYNYAGDYYYHNPDDDPDHHFHDDHYRYYHD

Radius of gyration: 11.96 Å; chains: 1; bounding box: 29×27×27 Å

Secondary structure (DSSP, 8-state):
-BS-EEEEEEEE-SS-EESSEEEE-TT-EEES-EEEEEEEESSEEESSEEEEES-EEES-EEEEEEEE-S---S--EEESSEEEEE-

InterPro domains:
  IPR008006 Peptidase M26, N-terminal domain [PF05342] (1-37)

pLDDT: mean 90.26, std 6.07, range [61.78, 95.94]